Protein AF-A0A5C7XLK1-F1 (afdb_monomer_lite)

Organism: NCBI:txid342002

pLDDT: mean 71.1, std 22.44, range [25.64, 96.69]

Radius of gyration: 18.82 Å; chains: 1; bounding box: 44×47×49 Å

Structure (mmCIF, N/CA/C/O backbone):
data_AF-A0A5C7XLK1-F1
#
_entry.id   AF-A0A5C7XLK1-F1
#
loop_
_atom_site.group_PDB
_atom_site.id
_atom_site.type_symbol
_atom_site.label_atom_id
_atom_site.label_alt_id
_atom_site.label_comp_id
_atom_site.label_asym_id
_atom_site.label_entity_id
_atom_site.label_seq_id
_atom_site.pdbx_PDB_ins_code
_atom_site.Cartn_x
_atom_site.Cartn_y
_atom_site.Cartn_z
_atom_site.occupancy
_atom_site.B_iso_or_equiv
_atom_site.auth_seq_id
_atom_site.auth_comp_id
_atom_site.auth_asym_id
_atom_site.auth_atom_id
_atom_site.pdbx_PDB_model_num
ATOM 1 N N . MET A 1 1 ? -10.396 -8.170 -8.554 1.00 65.38 1 MET A N 1
ATOM 2 C CA . MET A 1 1 ? -9.680 -8.160 -7.257 1.00 65.38 1 MET A CA 1
ATOM 3 C C . MET A 1 1 ? -10.642 -7.691 -6.183 1.00 65.38 1 MET A C 1
ATOM 5 O O . MET A 1 1 ? -11.584 -6.986 -6.530 1.00 65.38 1 MET A O 1
ATOM 9 N N . ARG A 1 2 ? -10.462 -8.142 -4.938 1.00 75.44 2 ARG A N 1
ATOM 10 C CA . ARG A 1 2 ? -11.319 -7.757 -3.803 1.00 75.44 2 ARG A CA 1
ATOM 11 C C . ARG A 1 2 ? -10.985 -6.336 -3.343 1.00 75.44 2 ARG A C 1
ATOM 13 O O . ARG A 1 2 ? -9.887 -5.867 -3.633 1.00 75.44 2 ARG A O 1
ATOM 20 N N . GLU A 1 3 ? -11.906 -5.692 -2.636 1.00 81.50 3 GLU A N 1
ATOM 21 C CA . GLU A 1 3 ? -11.629 -4.457 -1.888 1.00 81.50 3 GLU A CA 1
ATOM 22 C C . GLU A 1 3 ? -10.448 -4.657 -0.919 1.00 81.50 3 GLU A C 1
ATOM 24 O O . GLU A 1 3 ? -10.135 -5.792 -0.545 1.00 81.50 3 GLU A O 1
ATOM 29 N N . ASP A 1 4 ? -9.733 -3.575 -0.613 1.00 84.50 4 ASP A N 1
ATOM 30 C CA . ASP A 1 4 ? -8.552 -3.512 0.259 1.00 84.50 4 ASP A CA 1
ATOM 31 C C . ASP A 1 4 ? -7.367 -4.389 -0.173 1.00 84.50 4 ASP A C 1
ATOM 33 O O . ASP A 1 4 ? -6.429 -4.640 0.592 1.00 84.50 4 ASP A O 1
ATOM 37 N N . THR A 1 5 ? -7.371 -4.852 -1.427 1.00 89.88 5 THR A N 1
ATOM 38 C CA . THR A 1 5 ? -6.185 -5.470 -2.025 1.00 89.88 5 THR A CA 1
ATOM 39 C C . THR A 1 5 ? -5.078 -4.423 -2.104 1.00 89.88 5 THR A C 1
ATOM 41 O O . THR A 1 5 ? -5.290 -3.334 -2.636 1.00 89.88 5 THR A O 1
ATOM 44 N N . VAL A 1 6 ? -3.885 -4.778 -1.625 1.00 93.12 6 VAL A N 1
ATOM 45 C CA . VAL A 1 6 ? -2.685 -3.947 -1.748 1.00 93.12 6 VAL A CA 1
ATOM 46 C C . VAL A 1 6 ? -1.741 -4.558 -2.771 1.00 93.12 6 VAL A C 1
ATOM 48 O O . VAL A 1 6 ? -1.404 -5.743 -2.708 1.00 93.12 6 VAL A O 1
ATOM 51 N N . LEU A 1 7 ? -1.309 -3.729 -3.712 1.00 91.81 7 LEU A N 1
ATOM 52 C CA . LEU A 1 7 ? -0.350 -4.054 -4.753 1.00 91.81 7 LEU A CA 1
ATOM 53 C C . LEU A 1 7 ? 0.981 -3.383 -4.470 1.00 91.81 7 LEU A C 1
ATOM 55 O O . LEU A 1 7 ? 1.028 -2.259 -3.976 1.00 91.81 7 LEU A O 1
ATOM 59 N N . ARG A 1 8 ? 2.052 -4.037 -4.904 1.00 90.06 8 ARG A N 1
ATOM 60 C CA . ARG A 1 8 ? 3.357 -3.426 -5.116 1.00 90.06 8 ARG A CA 1
ATOM 61 C C . ARG A 1 8 ? 3.760 -3.637 -6.565 1.00 90.06 8 ARG A C 1
ATOM 63 O O . ARG A 1 8 ? 3.625 -4.736 -7.095 1.00 90.06 8 ARG A O 1
ATOM 70 N N . PHE A 1 9 ? 4.292 -2.600 -7.190 1.00 85.69 9 PHE A N 1
ATOM 71 C CA . PHE A 1 9 ? 4.857 -2.691 -8.534 1.00 85.69 9 PHE A CA 1
ATOM 72 C C . PHE A 1 9 ? 6.008 -1.720 -8.712 1.00 85.69 9 PHE A C 1
ATOM 74 O O . PHE A 1 9 ? 6.269 -0.875 -7.858 1.00 85.69 9 PHE A O 1
ATOM 81 N N . ARG A 1 10 ? 6.718 -1.852 -9.825 1.00 81.69 10 ARG A N 1
ATOM 82 C CA . ARG A 1 10 ? 7.684 -0.866 -10.296 1.00 81.69 10 ARG A CA 1
ATOM 83 C C . ARG A 1 10 ? 7.102 -0.170 -11.522 1.00 81.69 10 ARG A C 1
ATOM 85 O O . ARG A 1 10 ? 6.456 -0.831 -12.326 1.00 81.69 10 ARG A O 1
ATOM 92 N N . SER A 1 11 ? 7.331 1.126 -11.689 1.00 74.50 11 SER A N 1
ATOM 93 C CA . SER A 1 11 ? 7.075 1.804 -12.968 1.00 74.50 11 SER A CA 1
ATOM 94 C C . SER A 1 11 ? 8.385 2.379 -13.484 1.00 74.50 11 SER A C 1
ATOM 96 O O . SER A 1 11 ? 9.072 3.105 -12.765 1.00 74.50 11 SER A O 1
ATOM 98 N N . GLY A 1 12 ? 8.769 1.989 -14.699 1.00 68.44 12 GLY A N 1
ATOM 99 C CA . GLY A 1 12 ? 10.118 2.234 -15.211 1.00 68.44 12 GLY A CA 1
ATOM 100 C C . GLY A 1 12 ? 11.198 1.539 -14.371 1.00 68.44 12 GLY A C 1
ATOM 101 O O . GLY A 1 12 ? 10.964 0.480 -13.778 1.00 68.44 12 GLY A O 1
ATOM 102 N N . THR A 1 13 ? 12.390 2.134 -14.329 1.00 64.62 13 THR A N 1
ATOM 103 C CA . THR A 1 13 ? 13.581 1.604 -13.647 1.00 64.62 13 THR A CA 1
ATOM 104 C C . THR A 1 13 ? 13.784 2.142 -12.230 1.00 64.62 13 THR A C 1
ATOM 106 O O . THR A 1 13 ? 14.510 1.528 -11.462 1.00 64.62 13 THR A O 1
ATOM 109 N N . HIS A 1 14 ? 13.130 3.214 -11.794 1.00 66.56 14 HIS A N 1
ATOM 110 C CA . HIS A 1 14 ? 13.554 3.864 -10.539 1.00 66.56 14 HIS A CA 1
ATOM 111 C C . HIS A 1 14 ? 12.485 3.935 -9.453 1.00 66.56 14 HIS A C 1
ATOM 113 O O . HIS A 1 14 ? 12.800 4.263 -8.320 1.00 66.56 14 HIS A O 1
ATOM 119 N N . TYR A 1 15 ? 11.239 3.579 -9.758 1.00 72.25 15 TYR A N 1
ATOM 120 C CA . TYR A 1 15 ? 10.128 3.883 -8.863 1.00 72.25 15 TYR A CA 1
ATOM 121 C C . TYR A 1 15 ? 9.407 2.624 -8.405 1.00 72.25 15 TYR A C 1
ATOM 123 O O . TYR A 1 15 ? 8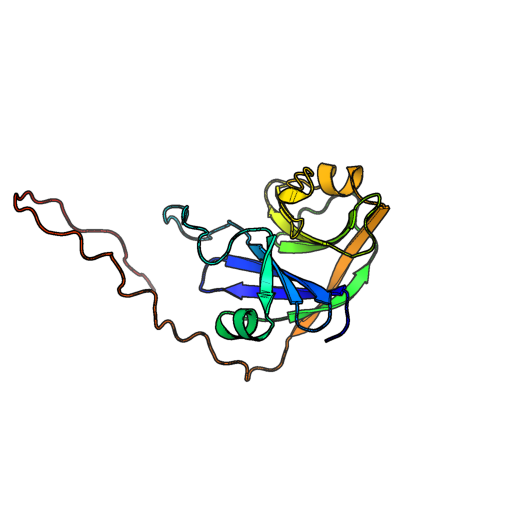.890 1.869 -9.232 1.00 72.25 15 TYR A O 1
ATOM 131 N N . HIS A 1 16 ? 9.331 2.423 -7.090 1.00 79.62 16 HIS A N 1
ATOM 132 C CA . HIS A 1 16 ? 8.448 1.450 -6.464 1.00 79.62 16 HIS A CA 1
ATOM 133 C C . HIS A 1 16 ? 7.140 2.120 -6.058 1.00 79.62 16 HIS A C 1
ATOM 135 O O . HIS A 1 16 ? 7.123 3.180 -5.442 1.00 79.62 16 HIS A O 1
ATOM 141 N N . PHE A 1 17 ? 6.036 1.469 -6.384 1.00 85.69 17 PHE A N 1
ATOM 142 C CA . PHE A 1 17 ? 4.702 1.934 -6.069 1.00 85.69 17 PHE A CA 1
ATOM 143 C C . PHE A 1 17 ? 4.023 0.970 -5.124 1.00 85.69 17 PHE A C 1
ATOM 145 O O . PHE A 1 17 ? 4.240 -0.245 -5.191 1.00 85.69 17 PHE A O 1
ATOM 152 N N . VAL A 1 18 ? 3.146 1.532 -4.304 1.00 90.25 18 VAL A N 1
ATOM 153 C CA . VAL A 1 18 ? 2.083 0.786 -3.645 1.00 90.25 18 VAL A CA 1
ATOM 154 C C . VAL A 1 18 ? 0.750 1.324 -4.129 1.00 90.25 18 VAL A C 1
ATOM 156 O O . VAL A 1 18 ? 0.604 2.528 -4.337 1.00 90.25 18 VAL A O 1
ATOM 159 N N . ALA A 1 19 ? -0.207 0.424 -4.332 1.00 89.94 19 ALA A N 1
ATOM 160 C CA . ALA A 1 19 ? -1.582 0.791 -4.614 1.00 89.94 19 ALA A CA 1
ATOM 161 C C . ALA A 1 19 ? -2.547 0.027 -3.718 1.00 89.94 19 ALA A C 1
ATOM 163 O O . ALA A 1 19 ? -2.309 -1.141 -3.423 1.00 89.94 19 ALA A O 1
ATOM 164 N N . VAL A 1 20 ? -3.644 0.666 -3.331 1.00 90.62 20 VAL A N 1
ATOM 165 C CA . VAL A 1 20 ? -4.729 0.056 -2.555 1.00 90.62 20 VAL A CA 1
ATOM 166 C C . VAL A 1 20 ? -6.058 0.282 -3.268 1.00 90.62 20 VAL A C 1
ATOM 168 O O . VAL A 1 20 ? -6.289 1.351 -3.840 1.00 90.62 20 VAL A O 1
ATOM 171 N N . THR A 1 21 ? -6.917 -0.736 -3.305 1.00 89.31 21 THR A N 1
ATOM 172 C CA . THR A 1 21 ? -8.238 -0.634 -3.939 1.00 89.31 21 THR A CA 1
ATOM 173 C C . THR A 1 21 ? -9.325 -0.383 -2.906 1.00 89.31 21 THR A C 1
ATOM 175 O O . THR A 1 21 ? -9.525 -1.184 -2.006 1.00 89.31 21 THR A O 1
ATOM 178 N N . HIS A 1 22 ? -10.045 0.725 -3.060 1.00 81.38 22 HIS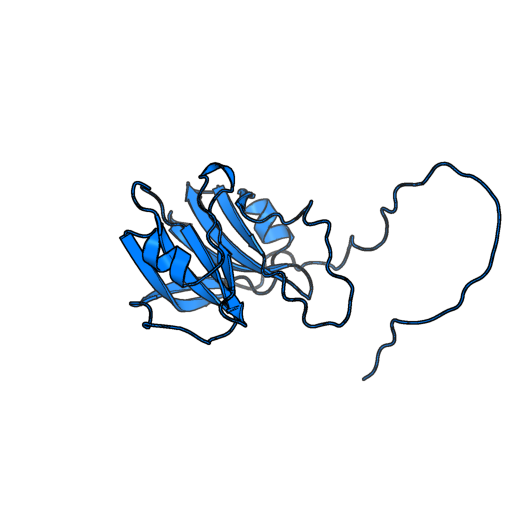 A N 1
ATOM 179 C CA . HIS A 1 22 ? -11.163 1.092 -2.179 1.00 81.38 22 HIS A CA 1
ATOM 180 C C . HIS A 1 22 ? -12.498 0.597 -2.727 1.00 81.38 22 HIS A C 1
ATOM 182 O O . HIS A 1 22 ? -13.475 0.464 -2.011 1.00 81.38 22 HIS A O 1
ATOM 188 N N . ARG A 1 23 ? -12.572 0.392 -4.044 1.00 79.69 23 ARG A N 1
ATOM 189 C CA . ARG A 1 23 ? -13.726 -0.171 -4.745 1.00 79.69 23 ARG A CA 1
ATOM 190 C C . ARG A 1 23 ? -13.213 -0.948 -5.947 1.00 79.69 23 ARG A C 1
ATOM 192 O O . ARG A 1 23 ? -12.197 -0.539 -6.520 1.00 79.69 23 ARG A O 1
ATOM 19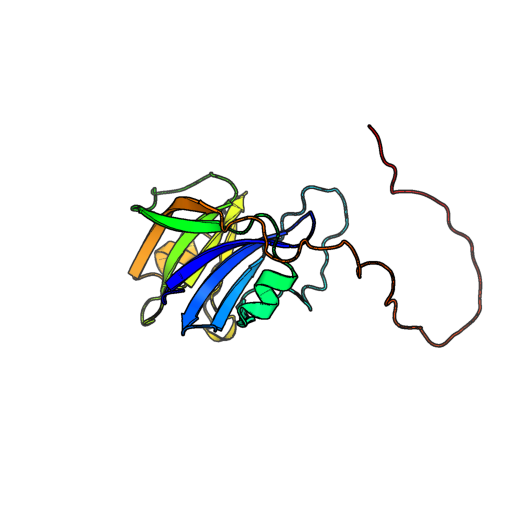9 N N . PRO A 1 24 ? -13.910 -2.006 -6.394 1.00 76.00 24 PRO A N 1
ATOM 200 C CA . PRO A 1 24 ? -13.501 -2.764 -7.568 1.00 76.00 24 PRO A CA 1
ATOM 201 C C . PRO A 1 24 ? -13.165 -1.855 -8.760 1.00 76.00 24 PRO A C 1
ATOM 203 O O . PRO A 1 24 ? -14.011 -1.121 -9.263 1.00 76.00 24 PRO A O 1
ATOM 206 N N . GLY A 1 25 ? -11.906 -1.897 -9.201 1.00 71.56 25 GLY A N 1
ATOM 207 C CA . GLY A 1 25 ? -11.424 -1.141 -10.362 1.00 71.56 25 GLY A CA 1
ATOM 208 C C . GLY A 1 25 ? -10.912 0.276 -10.080 1.00 71.56 25 GLY A C 1
ATOM 209 O O . GLY A 1 25 ? -10.361 0.878 -11.000 1.00 71.56 25 GLY A O 1
ATOM 210 N N . VAL A 1 26 ? -11.026 0.775 -8.845 1.00 83.62 26 VAL A N 1
ATOM 211 C CA . VAL A 1 26 ? -10.503 2.080 -8.407 1.00 83.62 26 VAL A CA 1
ATOM 212 C C . VAL A 1 26 ? -9.346 1.865 -7.437 1.00 83.62 26 VAL A C 1
ATOM 214 O O . VAL A 1 26 ? -9.500 1.180 -6.422 1.00 83.62 26 VAL A O 1
ATOM 217 N N . TRP A 1 27 ? -8.195 2.453 -7.755 1.00 87.50 27 TRP A N 1
ATOM 218 C CA . TRP A 1 27 ? -6.943 2.259 -7.032 1.00 87.50 27 TRP A CA 1
ATOM 219 C C . TRP A 1 27 ? -6.321 3.592 -6.644 1.00 87.50 27 TRP A C 1
ATOM 221 O O . TRP A 1 27 ? -6.114 4.435 -7.508 1.00 87.50 27 TRP A O 1
ATOM 231 N N . ARG A 1 28 ? -5.965 3.774 -5.375 1.00 87.25 28 ARG A N 1
ATOM 232 C CA . ARG A 1 28 ? -5.105 4.884 -4.948 1.00 87.25 28 ARG A CA 1
ATOM 233 C C . ARG A 1 28 ? -3.664 4.430 -4.969 1.00 87.25 28 ARG A C 1
ATOM 235 O O . ARG A 1 28 ? -3.372 3.341 -4.482 1.00 87.25 28 ARG A O 1
ATOM 242 N N . THR A 1 29 ? -2.776 5.247 -5.521 1.00 84.94 29 THR A N 1
ATOM 243 C CA . THR A 1 29 ? -1.362 4.900 -5.679 1.00 84.94 29 THR A CA 1
ATOM 244 C C . THR A 1 29 ? -0.444 5.879 -4.960 1.00 84.94 29 THR A C 1
ATOM 246 O O . THR A 1 29 ? -0.792 7.029 -4.696 1.00 84.94 29 THR A O 1
ATOM 249 N N . THR A 1 30 ? 0.750 5.407 -4.621 1.00 81.38 30 THR A N 1
ATOM 250 C CA . THR A 1 30 ? 1.835 6.224 -4.078 1.00 81.38 30 THR A CA 1
ATOM 251 C C . THR A 1 30 ? 3.164 5.777 -4.671 1.00 81.38 30 THR A C 1
ATOM 253 O O . THR A 1 30 ? 3.312 4.602 -5.016 1.00 81.38 30 THR A O 1
ATOM 256 N N . ALA A 1 31 ? 4.113 6.702 -4.809 1.00 68.81 31 ALA A N 1
ATOM 257 C CA . ALA A 1 31 ? 5.425 6.465 -5.404 1.00 68.81 31 ALA A CA 1
ATOM 258 C C . ALA A 1 31 ? 6.532 6.640 -4.359 1.00 68.81 31 ALA A C 1
ATOM 260 O O . ALA A 1 31 ? 6.536 7.622 -3.617 1.00 68.81 31 ALA A O 1
ATOM 261 N N . SER A 1 32 ? 7.501 5.725 -4.334 1.00 67.00 32 SER A N 1
ATOM 262 C CA . SER A 1 32 ? 8.785 5.962 -3.681 1.00 67.00 32 SER A CA 1
ATOM 263 C C . SER A 1 32 ? 9.601 6.924 -4.541 1.00 67.00 32 SER A C 1
ATOM 265 O O . SER A 1 32 ? 9.962 6.564 -5.658 1.00 67.00 32 SER A O 1
ATOM 267 N N . ASP A 1 33 ? 9.955 8.098 -4.026 1.00 57.12 33 ASP A N 1
ATOM 268 C CA . ASP A 1 33 ? 10.855 9.039 -4.723 1.00 57.12 33 ASP A CA 1
ATOM 269 C C . ASP A 1 33 ? 12.337 8.600 -4.685 1.00 57.12 33 ASP A C 1
ATOM 271 O O . ASP A 1 33 ? 13.249 9.337 -5.042 1.00 57.12 33 ASP A O 1
ATOM 275 N N . TYR A 1 34 ? 12.620 7.384 -4.211 1.00 52.03 34 TYR A N 1
ATOM 276 C CA . TYR A 1 34 ? 13.990 6.903 -4.110 1.00 52.03 34 TYR A CA 1
ATOM 277 C C . TYR A 1 34 ? 14.476 6.351 -5.452 1.00 52.03 34 TYR A C 1
ATOM 279 O O . TYR A 1 34 ? 14.308 5.168 -5.753 1.00 52.03 34 TYR A O 1
ATOM 287 N N . ARG A 1 35 ? 15.091 7.227 -6.248 1.00 50.00 35 ARG A N 1
ATOM 288 C CA . ARG A 1 35 ? 15.934 6.842 -7.380 1.00 50.00 35 ARG A CA 1
ATOM 289 C C . ARG A 1 35 ? 17.232 6.205 -6.869 1.00 50.00 35 ARG A C 1
ATOM 291 O O . ARG A 1 35 ? 17.823 6.677 -5.905 1.00 50.00 35 ARG A O 1
ATOM 298 N N . THR A 1 36 ? 17.665 5.118 -7.504 1.00 47.50 36 THR A N 1
ATOM 299 C CA . THR A 1 36 ? 18.937 4.430 -7.200 1.00 47.50 36 THR A CA 1
ATOM 300 C C . THR A 1 36 ? 20.102 4.923 -8.067 1.00 47.50 36 THR A C 1
ATOM 302 O O . THR A 1 36 ? 21.151 4.289 -8.080 1.00 47.50 36 THR A O 1
ATOM 305 N N . ASP A 1 37 ? 19.895 5.983 -8.847 1.00 46.84 37 ASP A N 1
ATOM 306 C CA . ASP A 1 37 ? 20.844 6.569 -9.791 1.00 46.84 37 ASP A CA 1
ATOM 307 C C . ASP A 1 37 ? 21.029 8.074 -9.524 1.00 46.84 37 ASP A C 1
ATOM 309 O O . ASP A 1 37 ? 20.086 8.741 -9.101 1.00 46.84 37 ASP A O 1
ATOM 313 N N . ASP A 1 38 ? 22.226 8.612 -9.796 1.00 50.19 38 ASP A N 1
ATOM 314 C CA . ASP A 1 38 ? 22.641 10.007 -9.517 1.00 50.19 38 ASP A CA 1
ATOM 315 C C . ASP A 1 38 ? 21.978 11.065 -10.433 1.00 50.19 38 ASP A C 1
ATOM 317 O O . ASP A 1 38 ? 22.530 12.133 -10.699 1.00 50.19 38 ASP A O 1
ATOM 321 N N . CYS A 1 39 ? 20.790 10.779 -10.962 1.00 44.78 39 CYS A N 1
ATOM 322 C CA . CYS A 1 39 ? 20.042 11.705 -11.805 1.00 44.78 39 CYS A CA 1
ATOM 323 C C . CYS A 1 39 ? 19.227 12.697 -10.964 1.00 44.78 39 CYS A C 1
ATOM 325 O O . CYS A 1 39 ? 18.769 12.369 -9.868 1.00 44.78 39 CYS A O 1
ATOM 327 N N . GLU A 1 40 ? 18.959 13.885 -11.521 1.00 42.50 40 GLU A N 1
ATOM 328 C CA . GLU A 1 40 ? 18.073 14.861 -10.880 1.00 42.50 40 GLU A CA 1
ATOM 329 C C . GLU A 1 40 ? 16.703 14.231 -10.530 1.00 42.50 40 GLU A C 1
ATOM 331 O O . GLU A 1 40 ? 16.163 13.427 -11.314 1.00 42.50 40 GLU A O 1
ATOM 336 N N . PRO A 1 41 ? 16.119 14.573 -9.361 1.00 46.53 41 PRO A N 1
ATOM 337 C CA . PRO A 1 41 ? 14.766 14.159 -9.013 1.00 46.53 41 PRO A CA 1
ATOM 338 C C . PRO A 1 41 ? 13.803 14.592 -10.120 1.00 46.53 41 PRO A C 1
ATOM 340 O O . PRO A 1 41 ? 13.822 15.751 -10.537 1.00 46.53 41 PRO A O 1
ATOM 343 N N . ILE A 1 42 ? 12.942 13.688 -10.599 1.00 46.06 42 ILE A N 1
ATOM 344 C CA . ILE A 1 42 ? 11.871 14.084 -11.522 1.00 46.06 42 ILE A CA 1
ATOM 345 C C . ILE A 1 42 ? 10.830 14.834 -10.686 1.00 46.06 42 ILE A C 1
ATOM 347 O O . ILE A 1 42 ? 9.911 14.241 -10.131 1.00 46.06 42 ILE A O 1
ATOM 351 N N . THR A 1 43 ? 11.004 16.150 -10.573 1.00 40.41 43 THR A N 1
ATOM 352 C CA . THR A 1 43 ? 10.095 17.070 -9.869 1.00 40.41 43 THR A CA 1
ATOM 353 C C . THR A 1 43 ? 8.719 17.150 -10.539 1.00 40.41 43 THR A C 1
ATOM 355 O O . THR A 1 43 ? 7.736 17.544 -9.912 1.00 40.41 43 THR A O 1
ATOM 358 N N . GLU A 1 44 ? 8.609 16.688 -11.786 1.00 41.56 44 GLU A N 1
ATOM 359 C CA . GLU A 1 44 ? 7.354 16.511 -12.509 1.00 41.56 44 GLU A CA 1
ATOM 360 C C . GLU A 1 44 ? 6.706 15.150 -12.188 1.00 41.56 44 GLU A C 1
ATOM 362 O O . GLU A 1 44 ? 6.597 14.258 -13.030 1.00 41.56 44 GLU A O 1
ATOM 367 N N . PHE A 1 45 ? 6.166 14.996 -10.975 1.00 48.69 45 PHE A N 1
ATOM 368 C CA . PHE A 1 45 ? 5.246 13.897 -10.627 1.00 48.69 45 PHE A CA 1
ATOM 369 C C . PHE A 1 45 ? 3.909 13.940 -11.402 1.00 48.69 45 PHE A C 1
ATOM 371 O O . PHE A 1 45 ? 2.972 13.227 -11.041 1.00 48.69 45 PHE A O 1
ATOM 378 N N . ALA A 1 46 ? 3.783 14.740 -12.469 1.00 44.50 46 ALA A N 1
ATOM 379 C CA . ALA A 1 46 ? 2.533 14.982 -13.194 1.00 44.50 46 ALA A CA 1
ATOM 380 C C . ALA A 1 46 ? 1.826 13.685 -13.635 1.00 44.50 46 ALA A C 1
ATOM 382 O O . ALA A 1 46 ? 0.599 13.623 -13.665 1.00 44.50 46 ALA A O 1
ATOM 383 N N . TYR A 1 47 ? 2.588 12.619 -13.908 1.00 45.00 47 TYR A N 1
ATOM 384 C CA . TYR A 1 47 ? 2.041 11.323 -14.311 1.00 45.00 47 TYR A CA 1
ATOM 385 C C . TYR A 1 47 ? 1.855 10.316 -13.161 1.00 45.00 47 TYR A C 1
ATOM 387 O O . TYR A 1 47 ? 1.065 9.386 -13.320 1.00 45.00 47 TYR A O 1
ATOM 395 N N . ASN A 1 48 ? 2.513 10.503 -12.008 1.00 50.72 48 ASN A N 1
ATOM 396 C CA . ASN A 1 48 ? 2.633 9.519 -10.916 1.00 50.72 48 ASN A CA 1
ATOM 397 C C . ASN A 1 48 ? 2.500 10.157 -9.516 1.00 50.72 48 ASN A C 1
ATOM 399 O O . ASN A 1 48 ? 3.252 9.822 -8.601 1.00 50.72 48 ASN A O 1
ATOM 403 N N . ALA A 1 49 ? 1.578 11.106 -9.355 1.00 56.69 49 ALA A N 1
ATOM 404 C CA . ALA A 1 49 ? 1.383 11.814 -8.094 1.00 56.69 49 ALA A CA 1
ATOM 405 C C . ALA A 1 49 ? 1.039 10.869 -6.926 1.00 56.69 49 ALA A C 1
ATOM 407 O O . ALA A 1 49 ? 0.333 9.871 -7.083 1.00 56.69 49 ALA A O 1
ATOM 408 N N . ILE A 1 50 ? 1.516 11.222 -5.732 1.00 61.16 50 ILE A N 1
ATOM 409 C CA . ILE A 1 50 ? 1.094 10.594 -4.477 1.00 61.16 50 ILE A CA 1
ATOM 410 C C . ILE A 1 50 ? -0.414 10.811 -4.302 1.00 61.16 50 ILE A C 1
ATOM 412 O O . ILE A 1 50 ? -0.907 11.920 -4.500 1.00 61.16 50 ILE A O 1
ATOM 416 N N . GLY A 1 51 ? -1.150 9.756 -3.948 1.00 62.72 51 GLY A N 1
ATOM 417 C CA . GLY A 1 51 ? -2.603 9.815 -3.786 1.00 62.72 51 GLY A CA 1
ATOM 418 C C . GLY A 1 51 ? -3.368 9.854 -5.112 1.00 62.72 51 GLY A C 1
ATOM 419 O O . GLY A 1 51 ? -4.568 10.127 -5.116 1.00 62.72 51 GLY A O 1
ATOM 420 N N . LYS A 1 52 ? -2.712 9.579 -6.251 1.00 75.12 52 LYS A N 1
ATOM 421 C CA . LYS A 1 52 ? -3.388 9.503 -7.550 1.00 75.12 52 LYS A CA 1
ATOM 422 C C . LYS A 1 52 ? -4.370 8.334 -7.554 1.00 75.12 52 LYS A C 1
ATOM 424 O O . LYS A 1 52 ? -3.984 7.188 -7.311 1.00 75.12 52 LYS A O 1
ATOM 429 N N . VAL A 1 53 ? -5.624 8.637 -7.876 1.00 81.75 53 VAL A N 1
ATOM 430 C CA . VAL A 1 53 ? -6.663 7.643 -8.144 1.00 81.75 53 VAL A CA 1
ATOM 431 C C . VAL A 1 53 ? -6.550 7.202 -9.603 1.00 81.75 53 VAL A C 1
ATOM 433 O O . VAL A 1 53 ? -6.619 8.022 -10.516 1.00 81.75 53 VAL A O 1
ATOM 436 N N . GLU A 1 54 ? -6.377 5.906 -9.827 1.00 81.69 54 GLU A N 1
ATOM 437 C CA . GLU A 1 54 ? -6.167 5.295 -11.137 1.00 81.69 54 GLU A CA 1
ATOM 438 C C . GLU A 1 54 ? -7.102 4.102 -11.350 1.00 81.69 54 GLU A C 1
ATOM 440 O O . GLU A 1 54 ? -7.578 3.467 -10.400 1.00 81.69 54 GLU A O 1
ATOM 445 N N . ARG A 1 55 ? -7.363 3.773 -12.619 1.00 83.44 55 ARG A N 1
ATOM 446 C CA . ARG A 1 55 ? -8.041 2.524 -12.972 1.00 83.44 55 ARG A CA 1
ATOM 447 C C . ARG A 1 55 ? -7.023 1.394 -13.048 1.00 83.44 55 ARG A C 1
ATOM 449 O O . ARG A 1 55 ? -5.842 1.605 -13.307 1.00 83.44 55 ARG A O 1
ATOM 456 N N . TRP A 1 56 ? -7.505 0.159 -12.912 1.00 82.44 56 TRP A N 1
ATOM 457 C CA . TRP A 1 56 ? -6.666 -1.034 -13.079 1.00 82.44 56 TRP A CA 1
ATOM 458 C C . TRP A 1 56 ? -5.890 -1.040 -14.408 1.00 82.44 56 TRP A C 1
ATOM 460 O O . TRP A 1 56 ? -4.703 -1.356 -14.417 1.00 82.44 56 TRP A O 1
ATOM 470 N N . ALA A 1 57 ? -6.548 -0.646 -15.505 1.00 81.12 57 ALA A N 1
ATOM 471 C CA . ALA A 1 57 ? -5.945 -0.572 -16.837 1.00 81.12 57 ALA A CA 1
ATOM 472 C C . ALA A 1 57 ? -4.724 0.366 -16.888 1.00 81.12 57 ALA A C 1
ATOM 474 O O . ALA A 1 57 ? -3.738 0.046 -17.546 1.00 81.12 57 ALA A O 1
ATOM 475 N N . ASP A 1 58 ? -4.767 1.479 -16.151 1.00 80.31 58 ASP A N 1
ATOM 476 C CA . ASP A 1 58 ? -3.683 2.464 -16.116 1.00 80.31 58 ASP A CA 1
ATOM 477 C C . ASP A 1 58 ? -2.471 1.925 -15.343 1.00 80.31 58 ASP A C 1
ATOM 479 O O . ASP A 1 58 ? -1.327 2.119 -15.754 1.00 80.31 58 ASP A O 1
ATOM 483 N N . ILE A 1 59 ? -2.719 1.188 -14.252 1.00 80.75 59 ILE A N 1
ATOM 484 C CA . ILE A 1 59 ? -1.667 0.543 -13.457 1.00 80.75 59 ILE A CA 1
ATOM 485 C C . ILE A 1 59 ? -0.962 -0.530 -14.287 1.00 80.75 59 ILE A C 1
ATOM 487 O O . ILE A 1 59 ? 0.261 -0.492 -14.416 1.00 80.75 59 ILE A O 1
ATOM 491 N N . ILE A 1 60 ? -1.705 -1.469 -14.884 1.00 82.19 60 ILE A N 1
ATOM 492 C CA . ILE A 1 60 ? -1.087 -2.582 -15.626 1.00 82.19 60 ILE A CA 1
ATOM 493 C C . ILE A 1 60 ? -0.348 -2.132 -16.884 1.00 82.19 60 ILE A C 1
ATOM 495 O O . ILE A 1 60 ? 0.596 -2.799 -17.285 1.00 82.19 60 ILE A O 1
ATOM 499 N N . ALA A 1 61 ? -0.735 -1.006 -17.489 1.00 78.12 61 ALA A N 1
ATOM 500 C CA . ALA A 1 61 ? -0.060 -0.474 -18.670 1.00 78.12 61 ALA A CA 1
ATOM 501 C C . ALA A 1 61 ? 1.371 0.016 -18.378 1.00 78.12 61 ALA A C 1
ATOM 503 O O . ALA A 1 61 ? 2.173 0.148 -19.301 1.00 78.12 61 ALA A O 1
ATOM 504 N N . ARG A 1 62 ? 1.696 0.304 -17.109 1.00 75.88 62 ARG A N 1
ATOM 505 C CA . ARG A 1 62 ? 2.999 0.851 -16.690 1.00 75.88 62 ARG A CA 1
ATOM 506 C C . ARG A 1 62 ? 3.718 0.042 -15.611 1.00 75.88 62 ARG A C 1
ATOM 508 O O . ARG A 1 62 ? 4.790 0.467 -15.170 1.00 75.88 62 ARG A O 1
ATOM 515 N N . ALA A 1 63 ? 3.102 -1.035 -15.127 1.00 79.12 63 ALA A N 1
ATOM 516 C CA . ALA A 1 63 ? 3.602 -1.835 -14.020 1.00 79.12 63 ALA A CA 1
ATOM 517 C C . ALA A 1 63 ? 4.535 -2.954 -14.494 1.00 79.12 63 ALA A C 1
ATOM 519 O O . ALA A 1 63 ? 4.181 -3.791 -15.316 1.00 79.12 63 ALA A O 1
ATOM 520 N N . ASN A 1 64 ? 5.696 -3.018 -13.856 1.00 76.38 64 ASN A N 1
ATOM 521 C CA . ASN A 1 64 ? 6.671 -4.097 -13.940 1.00 76.38 64 ASN A CA 1
ATOM 522 C C . ASN A 1 64 ? 6.731 -4.776 -12.568 1.00 76.38 64 ASN A C 1
ATOM 524 O O . ASN A 1 64 ? 6.555 -4.102 -11.548 1.00 76.38 64 ASN A O 1
ATOM 528 N N . ASN A 1 65 ? 7.059 -6.070 -12.506 1.00 81.38 65 ASN A N 1
ATOM 529 C CA . ASN A 1 65 ? 7.216 -6.799 -11.237 1.00 81.38 65 ASN A CA 1
ATOM 530 C C . ASN A 1 65 ? 6.008 -6.627 -10.294 1.00 81.38 65 ASN A C 1
ATOM 532 O O . ASN A 1 65 ? 6.167 -6.351 -9.102 1.00 81.38 65 ASN A O 1
ATOM 536 N N . LEU A 1 66 ? 4.802 -6.728 -10.851 1.00 86.75 66 LEU A N 1
ATOM 537 C CA . LEU A 1 66 ? 3.559 -6.530 -10.120 1.00 86.75 66 LEU A CA 1
ATOM 538 C C . LEU A 1 66 ? 3.279 -7.725 -9.197 1.00 86.75 66 LEU A C 1
ATOM 540 O O . LEU A 1 66 ? 3.249 -8.882 -9.621 1.00 86.75 66 LEU A O 1
ATOM 544 N N . ALA A 1 67 ? 3.041 -7.431 -7.926 1.00 90.25 67 ALA A N 1
ATOM 545 C CA . ALA A 1 67 ? 2.679 -8.406 -6.910 1.00 90.25 67 ALA A CA 1
ATOM 546 C C . ALA A 1 67 ? 1.590 -7.845 -5.994 1.00 90.25 67 ALA A C 1
ATOM 548 O O . ALA A 1 67 ? 1.461 -6.631 -5.839 1.00 90.25 67 ALA A O 1
ATOM 549 N N . TYR A 1 68 ? 0.828 -8.728 -5.359 1.00 92.00 68 TYR A N 1
ATOM 550 C CA . TYR A 1 68 ? -0.162 -8.360 -4.350 1.00 92.00 68 TYR A CA 1
ATOM 551 C C . TYR A 1 68 ? 0.130 -9.046 -3.020 1.00 92.00 68 TYR A C 1
ATOM 553 O O . TYR A 1 68 ? 0.730 -10.123 -2.986 1.00 92.00 68 TYR A O 1
ATOM 561 N N . VAL A 1 69 ? -0.279 -8.407 -1.927 1.00 93.50 69 VAL A N 1
ATOM 562 C CA . VAL A 1 69 ? -0.101 -8.955 -0.578 1.00 93.50 69 VAL A CA 1
ATOM 563 C C . VAL A 1 69 ? -1.073 -10.111 -0.363 1.00 93.50 69 VAL A C 1
ATOM 565 O O . VAL A 1 69 ? -2.275 -9.964 -0.586 1.00 93.50 69 VAL A O 1
ATOM 568 N N . THR A 1 70 ? -0.564 -11.253 0.092 1.00 93.62 70 THR A N 1
ATOM 569 C CA . THR A 1 70 ? -1.374 -12.438 0.418 1.00 93.62 70 THR A CA 1
ATOM 570 C C . THR A 1 70 ? -1.520 -12.674 1.912 1.00 93.62 70 THR A C 1
ATOM 572 O O . THR A 1 70 ? -2.480 -13.319 2.326 1.00 93.62 70 THR A O 1
ATOM 575 N N . GLN A 1 71 ? -0.595 -12.160 2.725 1.00 94.81 71 GLN A N 1
ATOM 576 C CA . GLN A 1 71 ? -0.633 -12.298 4.180 1.00 94.81 71 GLN A CA 1
ATOM 577 C C . GLN A 1 71 ? -0.201 -11.008 4.867 1.00 94.81 71 GLN A C 1
ATOM 579 O O . GLN A 1 71 ? 0.721 -10.320 4.420 1.00 94.81 71 GLN A O 1
ATOM 584 N N . TRP A 1 72 ? -0.869 -10.732 5.981 1.00 95.94 72 TRP A N 1
ATOM 585 C CA . TRP A 1 72 ? -0.662 -9.573 6.835 1.00 95.94 72 TRP A CA 1
ATOM 586 C C . TRP A 1 72 ? -0.292 -10.034 8.238 1.00 95.94 72 TRP A C 1
ATOM 588 O O . TRP A 1 72 ? -0.782 -11.061 8.708 1.00 95.94 72 TRP A O 1
ATOM 598 N N . ARG A 1 73 ? 0.563 -9.266 8.910 1.00 95.50 73 ARG A N 1
ATOM 599 C CA . ARG A 1 73 ? 0.962 -9.516 10.296 1.00 95.50 73 ARG A CA 1
ATOM 600 C C . ARG A 1 73 ? 0.974 -8.225 11.115 1.00 95.50 73 ARG A C 1
ATOM 602 O O . ARG A 1 73 ? 1.094 -7.143 10.529 1.00 95.50 73 ARG A O 1
ATOM 609 N N . PRO A 1 74 ? 0.936 -8.313 12.455 1.00 95.50 74 PRO A N 1
ATOM 610 C CA . PRO A 1 74 ? 1.157 -7.155 13.310 1.00 95.50 74 PRO A CA 1
ATOM 611 C C . PRO A 1 74 ? 2.481 -6.454 12.965 1.00 95.50 74 PRO A C 1
ATOM 613 O O . PRO A 1 74 ? 3.497 -7.127 12.745 1.00 95.50 74 PRO A O 1
ATOM 616 N N . PRO A 1 75 ? 2.505 -5.114 12.888 1.00 91.06 75 PRO A N 1
ATOM 617 C CA . PRO A 1 75 ? 3.722 -4.392 12.574 1.00 91.06 75 PRO A CA 1
ATOM 618 C C . PRO A 1 75 ? 4.709 -4.479 13.750 1.00 91.06 75 PRO A C 1
ATOM 620 O O . PRO A 1 75 ? 4.301 -4.420 14.912 1.00 91.06 75 PRO A O 1
ATOM 623 N N . PRO A 1 76 ? 6.023 -4.566 13.485 1.00 85.62 76 PRO A N 1
ATOM 624 C CA . PRO A 1 76 ? 7.020 -4.369 14.522 1.00 85.62 76 PRO A CA 1
ATOM 625 C C . PRO A 1 76 ? 6.950 -2.925 15.054 1.00 85.62 76 PRO A C 1
ATOM 627 O O . PRO A 1 76 ? 6.531 -2.021 14.326 1.00 85.62 76 PRO A O 1
ATOM 630 N N . PRO A 1 77 ? 7.457 -2.658 16.273 1.00 80.62 77 PRO A N 1
ATOM 631 C CA . PRO A 1 77 ? 7.482 -1.309 16.847 1.00 80.62 77 PRO A CA 1
ATOM 632 C C . PRO A 1 77 ? 8.169 -0.275 15.946 1.00 80.62 77 PRO A C 1
ATOM 634 O O . PRO A 1 77 ? 7.798 0.898 15.947 1.00 80.62 77 PRO A O 1
ATOM 637 N N . ARG A 1 78 ? 9.177 -0.716 15.179 1.00 74.81 78 ARG A N 1
ATOM 638 C CA . ARG A 1 78 ? 9.838 0.025 14.099 1.00 74.81 78 ARG A CA 1
ATOM 639 C C . ARG A 1 78 ? 10.328 -0.965 13.046 1.00 74.81 78 ARG A C 1
ATOM 641 O O . ARG A 1 78 ? 10.860 -2.014 13.399 1.00 74.81 78 ARG A O 1
ATOM 648 N N . THR A 1 79 ? 10.223 -0.612 11.768 1.00 78.69 79 THR A N 1
ATOM 649 C CA . THR A 1 79 ? 10.887 -1.350 10.684 1.00 78.69 79 THR A CA 1
ATOM 650 C C . THR A 1 79 ? 11.962 -0.492 10.035 1.00 78.69 79 THR A C 1
ATOM 652 O O . THR A 1 79 ? 11.773 0.700 9.810 1.00 78.69 79 THR A O 1
ATOM 655 N N . ARG A 1 80 ? 13.110 -1.110 9.752 1.00 79.88 80 ARG A N 1
ATOM 656 C CA . ARG A 1 80 ? 14.186 -0.529 8.933 1.00 79.88 80 ARG A CA 1
ATOM 657 C C . ARG A 1 80 ? 14.261 -1.173 7.550 1.00 79.88 80 ARG A C 1
ATOM 659 O O . ARG A 1 80 ? 15.135 -0.831 6.764 1.00 79.88 80 ARG A O 1
ATOM 666 N N . VAL A 1 81 ? 13.360 -2.110 7.260 1.00 86.12 81 VAL A N 1
ATOM 667 C CA . VAL A 1 81 ? 13.358 -2.853 6.003 1.00 86.12 81 VAL A CA 1
ATOM 668 C C . VAL A 1 81 ? 12.944 -1.904 4.884 1.00 86.12 81 VAL A C 1
ATOM 670 O O . VAL A 1 81 ? 11.829 -1.378 4.891 1.00 86.12 81 VAL A O 1
ATOM 673 N N . MET A 1 82 ? 13.855 -1.653 3.945 1.00 84.88 82 MET A N 1
ATOM 674 C CA . MET A 1 82 ? 13.570 -0.880 2.735 1.00 84.88 82 MET A CA 1
ATOM 675 C C . MET A 1 82 ? 12.411 -1.517 1.968 1.00 84.88 82 MET A C 1
ATOM 677 O O . MET A 1 82 ? 12.357 -2.737 1.818 1.00 84.88 82 MET A O 1
ATOM 681 N N . HIS A 1 83 ? 11.488 -0.692 1.482 1.00 86.31 83 HIS A N 1
ATOM 682 C CA . HIS A 1 83 ? 10.280 -1.113 0.772 1.00 86.31 83 HIS A CA 1
ATOM 683 C C . HIS A 1 83 ? 9.345 -2.033 1.569 1.00 86.31 83 HIS A C 1
ATOM 685 O O . HIS A 1 83 ? 8.532 -2.744 0.972 1.00 86.31 83 HIS A O 1
ATOM 691 N N . ALA A 1 84 ? 9.421 -2.014 2.905 1.00 90.81 84 ALA A N 1
ATOM 692 C CA . ALA A 1 84 ? 8.357 -2.571 3.731 1.00 90.81 84 ALA A CA 1
ATOM 693 C C . ALA A 1 84 ? 7.036 -1.862 3.409 1.00 90.81 84 ALA A C 1
ATOM 695 O O . ALA A 1 84 ? 7.009 -0.638 3.274 1.00 90.81 84 ALA A O 1
ATOM 696 N N . VAL A 1 85 ? 5.955 -2.630 3.294 1.00 93.75 85 VAL A N 1
ATOM 697 C CA . VAL A 1 85 ? 4.617 -2.105 3.017 1.00 93.75 85 VAL A CA 1
ATOM 698 C C . VAL A 1 85 ? 3.736 -2.344 4.224 1.00 93.75 85 VAL A C 1
ATOM 700 O O . VAL A 1 85 ? 3.752 -3.430 4.807 1.00 93.75 85 VAL A O 1
ATOM 703 N N . VAL A 1 86 ? 2.965 -1.328 4.580 1.00 94.94 86 VAL A N 1
ATOM 704 C CA . VAL A 1 86 ? 1.907 -1.436 5.577 1.00 94.94 86 VAL A CA 1
ATOM 705 C C . VAL A 1 86 ? 0.576 -1.050 4.965 1.00 94.94 86 VAL A C 1
ATOM 707 O O . VAL A 1 86 ? 0.534 -0.245 4.033 1.00 94.94 86 VAL A O 1
ATOM 710 N N . ARG A 1 87 ? -0.496 -1.601 5.523 1.00 95.38 87 ARG A N 1
ATOM 711 C CA . ARG A 1 87 ? -1.834 -1.034 5.404 1.00 95.38 87 ARG A CA 1
ATOM 712 C C . ARG A 1 87 ? -2.279 -0.509 6.758 1.00 95.38 87 ARG A C 1
ATOM 714 O O . ARG A 1 87 ? -1.878 -1.049 7.790 1.00 95.38 87 ARG A O 1
ATOM 721 N N . PHE A 1 88 ? -3.070 0.547 6.756 1.00 94.81 88 PHE A N 1
ATOM 722 C CA . PHE A 1 88 ? -3.614 1.140 7.967 1.00 94.81 88 PHE A CA 1
ATOM 723 C C . PHE A 1 88 ? -4.984 1.770 7.719 1.00 94.81 88 PHE A C 1
ATOM 725 O O . PHE A 1 88 ? -5.312 2.118 6.591 1.00 94.81 88 PHE A O 1
ATOM 732 N N . VAL A 1 89 ? -5.779 1.922 8.775 1.00 93.56 89 VAL A N 1
ATOM 733 C CA . VAL A 1 89 ? -7.070 2.627 8.729 1.00 93.56 89 VAL A CA 1
ATOM 734 C C . VAL A 1 89 ? -6.938 3.907 9.535 1.00 93.56 89 VAL A C 1
ATOM 736 O O . VAL A 1 89 ? -6.673 3.836 10.737 1.00 93.56 89 VAL A O 1
ATOM 739 N N . LEU A 1 90 ? -7.121 5.067 8.898 1.00 92.69 90 LEU A N 1
ATOM 740 C CA . LEU A 1 90 ? -7.104 6.354 9.596 1.00 92.69 90 LEU A CA 1
ATOM 741 C C . LEU A 1 90 ? -8.233 6.440 10.637 1.00 92.69 90 LEU A C 1
ATOM 743 O O . LEU A 1 90 ? -9.295 5.838 10.485 1.00 92.69 90 LEU A O 1
ATOM 747 N N . VAL A 1 91 ? -8.024 7.208 11.706 1.00 91.44 91 VAL A N 1
ATOM 748 C CA . VAL A 1 91 ? -9.075 7.480 12.700 1.00 91.44 91 VAL A CA 1
ATOM 749 C C . VAL A 1 91 ? -10.283 8.126 12.014 1.00 91.44 91 VAL A C 1
ATOM 751 O O . VAL A 1 91 ? -10.165 9.194 11.421 1.00 91.44 91 VAL A O 1
ATOM 754 N N . GLY A 1 92 ? -11.444 7.472 12.110 1.00 88.81 92 GLY A N 1
ATOM 755 C CA . GLY A 1 92 ? -12.691 7.929 11.489 1.00 88.81 92 GLY A CA 1
ATOM 756 C C . GLY A 1 92 ? -12.844 7.581 10.004 1.00 88.81 92 GLY A C 1
ATOM 757 O O . GLY A 1 92 ? -13.848 7.967 9.412 1.00 88.81 92 GLY A O 1
ATOM 758 N N . ALA A 1 93 ? -11.892 6.861 9.403 1.00 88.44 93 ALA A N 1
ATOM 759 C CA . ALA A 1 93 ? -12.024 6.329 8.050 1.00 88.44 93 ALA A CA 1
ATOM 760 C C . ALA A 1 93 ? -12.605 4.907 8.060 1.00 88.44 93 ALA A C 1
ATOM 762 O O . ALA A 1 93 ? -12.377 4.134 8.988 1.00 88.44 93 ALA A O 1
ATOM 763 N N . GLU A 1 94 ? -13.328 4.563 6.996 1.00 86.81 94 GLU A N 1
ATOM 764 C CA . GLU A 1 94 ? -13.919 3.229 6.807 1.00 86.81 94 GLU A CA 1
ATOM 765 C C . GLU A 1 94 ? -13.037 2.299 5.962 1.00 86.81 94 GLU A C 1
ATOM 767 O O . GLU A 1 94 ? -13.191 1.082 6.019 1.00 86.81 94 GLU A O 1
ATOM 772 N N . HIS A 1 95 ? -12.106 2.862 5.189 1.00 88.56 95 HIS A N 1
ATOM 773 C CA . HIS A 1 95 ? -11.301 2.124 4.217 1.00 88.56 95 HIS A CA 1
ATOM 774 C C . HIS A 1 95 ? -9.833 2.039 4.636 1.00 88.56 95 HIS A C 1
ATOM 776 O O . HIS A 1 95 ? -9.323 2.904 5.354 1.00 88.56 95 HIS A O 1
ATOM 782 N N . TRP A 1 96 ? -9.145 1.014 4.132 1.00 92.25 96 TRP A N 1
ATOM 783 C CA . TRP A 1 96 ? -7.704 0.880 4.295 1.00 92.25 96 TRP A CA 1
ATOM 784 C C . TRP A 1 96 ? -6.949 1.813 3.350 1.00 92.25 96 TRP A C 1
ATOM 786 O O . TRP A 1 96 ? -7.223 1.879 2.155 1.00 92.25 96 TRP A O 1
ATOM 796 N N . ASP A 1 97 ? -5.926 2.462 3.887 1.00 92.50 97 ASP A N 1
ATOM 797 C CA . ASP A 1 97 ? -4.848 3.094 3.142 1.00 92.50 97 ASP A CA 1
ATOM 798 C C . ASP A 1 97 ? -3.575 2.248 3.252 1.00 92.50 97 ASP A C 1
ATOM 800 O O . ASP A 1 97 ? -3.472 1.325 4.065 1.00 92.50 97 ASP A O 1
ATOM 804 N N . ALA A 1 98 ? -2.584 2.543 2.417 1.00 93.50 98 ALA A N 1
ATOM 805 C CA . ALA A 1 98 ? -1.314 1.840 2.406 1.00 93.50 98 ALA A CA 1
ATOM 806 C C . ALA A 1 98 ? -0.129 2.802 2.341 1.00 93.50 98 ALA A C 1
ATOM 808 O O . ALA A 1 98 ? -0.224 3.918 1.833 1.00 93.50 98 ALA A O 1
ATOM 809 N N . ALA A 1 99 ? 1.019 2.358 2.847 1.00 91.50 99 ALA A N 1
ATOM 810 C CA . ALA A 1 99 ? 2.265 3.100 2.743 1.00 91.50 99 ALA A CA 1
ATOM 811 C C . ALA A 1 99 ? 3.463 2.185 2.498 1.00 91.50 99 ALA A C 1
ATOM 813 O O . ALA A 1 99 ? 3.480 1.025 2.913 1.00 91.50 99 ALA A O 1
ATOM 814 N N . ILE A 1 100 ? 4.486 2.740 1.851 1.00 90.12 100 ILE A N 1
ATOM 815 C CA . ILE A 1 100 ? 5.772 2.093 1.592 1.00 90.12 100 ILE A CA 1
ATOM 816 C C . ILE A 1 100 ? 6.907 2.834 2.298 1.00 90.12 100 ILE A C 1
ATOM 818 O O . ILE A 1 100 ? 7.012 4.058 2.225 1.00 90.12 100 ILE A O 1
ATOM 822 N N . HIS A 1 101 ? 7.774 2.081 2.971 1.00 89.06 101 HIS A N 1
ATOM 823 C CA . HIS A 1 101 ? 8.983 2.597 3.603 1.00 89.06 101 HIS A CA 1
ATOM 824 C C . HIS A 1 101 ? 10.087 2.797 2.561 1.00 89.06 101 HIS A C 1
ATOM 826 O O . HIS A 1 101 ? 10.442 1.860 1.846 1.00 89.06 101 HIS A O 1
ATOM 832 N N . VAL A 1 102 ? 10.673 3.991 2.503 1.00 82.94 102 VAL A N 1
ATOM 833 C CA . VAL A 1 102 ? 11.727 4.339 1.527 1.00 82.94 102 VAL A CA 1
ATOM 834 C C . VAL A 1 102 ? 13.075 4.635 2.184 1.00 82.94 102 VAL A C 1
ATOM 836 O O . VAL A 1 102 ? 13.956 5.227 1.572 1.00 82.94 102 VAL A O 1
ATOM 839 N N . GLY A 1 103 ? 13.248 4.216 3.439 1.00 79.81 103 GLY A N 1
ATOM 840 C CA . GLY A 1 103 ? 14.474 4.443 4.197 1.00 79.81 103 GLY A CA 1
ATOM 841 C C . GLY A 1 103 ? 14.466 5.754 4.970 1.00 79.81 103 GLY A C 1
ATOM 842 O O . GLY A 1 103 ? 13.563 6.577 4.846 1.00 79.81 103 GLY A O 1
ATOM 843 N N . HIS A 1 104 ? 15.465 5.922 5.839 1.00 81.00 104 HIS A N 1
ATOM 844 C CA . HIS A 1 104 ? 15.614 7.097 6.708 1.00 81.00 104 HIS A CA 1
ATOM 845 C C . HIS A 1 104 ? 14.331 7.487 7.475 1.00 81.00 104 HIS A C 1
ATOM 847 O O . HIS A 1 104 ? 14.064 8.667 7.686 1.00 81.00 104 HIS A O 1
ATOM 853 N N . ASN A 1 105 ? 13.537 6.492 7.899 1.00 77.62 105 ASN A N 1
ATOM 854 C CA . ASN A 1 105 ? 12.232 6.651 8.559 1.00 77.62 105 ASN A CA 1
ATOM 855 C C . ASN A 1 105 ? 11.156 7.373 7.724 1.00 77.62 105 ASN A C 1
ATOM 857 O O . ASN A 1 105 ? 10.136 7.787 8.281 1.00 77.62 105 ASN A O 1
ATOM 861 N N . ARG A 1 106 ? 11.354 7.508 6.410 1.00 84.94 106 ARG A N 1
ATOM 862 C CA . ARG A 1 106 ? 10.396 8.128 5.492 1.00 84.94 106 ARG A CA 1
ATOM 863 C C . ARG A 1 106 ? 9.431 7.094 4.932 1.00 84.94 106 ARG A C 1
ATOM 865 O O . ARG A 1 106 ? 9.834 6.004 4.517 1.00 84.94 106 ARG A O 1
ATOM 872 N N . TRP A 1 107 ? 8.159 7.463 4.905 1.00 88.06 107 TRP A N 1
ATOM 873 C CA . TRP A 1 107 ? 7.070 6.654 4.378 1.00 88.06 107 TRP A CA 1
ATOM 874 C C . TRP A 1 107 ? 6.288 7.458 3.350 1.00 88.06 107 TRP A C 1
ATOM 876 O O . TRP A 1 107 ? 5.967 8.616 3.589 1.00 88.06 107 TRP A O 1
ATOM 886 N N . HIS A 1 108 ? 5.964 6.828 2.225 1.00 86.81 108 HIS A N 1
ATOM 887 C CA . HIS A 1 108 ? 5.068 7.397 1.222 1.00 86.81 108 HIS A CA 1
ATOM 888 C C . HIS A 1 108 ? 3.730 6.676 1.287 1.00 86.81 108 HIS A C 1
ATOM 890 O O . HIS A 1 108 ? 3.694 5.446 1.290 1.00 86.81 108 HIS A O 1
ATOM 896 N N . SER A 1 109 ? 2.649 7.445 1.367 1.00 88.88 109 SER A N 1
ATOM 897 C CA . SER A 1 109 ? 1.302 6.965 1.679 1.00 88.88 109 SER A CA 1
ATOM 898 C C . SER A 1 109 ? 0.334 7.160 0.512 1.00 88.88 109 SER A C 1
ATOM 900 O O . SER A 1 109 ? 0.546 8.045 -0.313 1.00 88.88 109 SER A O 1
ATOM 902 N N . THR A 1 110 ? -0.718 6.344 0.433 1.00 88.56 110 THR A N 1
ATOM 903 C CA . THR A 1 110 ? -1.844 6.500 -0.507 1.00 88.56 110 THR A CA 1
ATOM 904 C C . THR A 1 110 ? -2.901 7.499 -0.039 1.00 88.56 110 THR A C 1
ATOM 906 O O . THR A 1 110 ? -3.827 7.783 -0.798 1.00 88.56 110 THR A O 1
ATOM 909 N N . VAL A 1 111 ? -2.766 8.027 1.182 1.00 86.31 111 VAL A N 1
ATOM 910 C CA . VAL A 1 111 ? -3.700 8.993 1.774 1.00 86.31 111 VAL A CA 1
ATOM 911 C C . VAL A 1 111 ? -3.849 10.215 0.870 1.00 86.31 111 VAL A C 1
ATOM 913 O O . VAL A 1 111 ? -2.868 10.821 0.436 1.00 86.31 111 VAL A O 1
ATOM 916 N N . GLU A 1 112 ? -5.097 10.590 0.593 1.00 72.19 112 GLU A N 1
ATOM 917 C CA . GLU A 1 112 ? -5.414 11.761 -0.221 1.00 72.19 112 GLU A CA 1
ATOM 918 C C . GLU A 1 112 ? -4.966 13.047 0.485 1.00 72.19 112 GLU A C 1
ATOM 920 O O . GLU A 1 112 ? -5.298 13.270 1.650 1.00 72.19 112 GLU A O 1
ATOM 925 N N . GLN A 1 113 ? -4.279 13.944 -0.230 1.00 60.53 113 GLN A N 1
ATOM 926 C CA . GLN A 1 113 ? -3.873 15.250 0.315 1.00 60.53 113 GLN A CA 1
ATOM 927 C C . GLN A 1 113 ? -5.059 16.078 0.842 1.00 60.53 113 GLN A C 1
ATOM 929 O O . GLN A 1 113 ? -4.899 16.842 1.791 1.00 60.53 113 GLN A O 1
ATOM 934 N N . ALA A 1 114 ? -6.259 15.897 0.279 1.00 55.75 114 ALA A N 1
ATOM 935 C CA . ALA A 1 114 ? -7.476 16.581 0.722 1.00 55.75 114 ALA A CA 1
ATOM 936 C C . ALA A 1 114 ? -7.924 16.189 2.143 1.00 55.75 114 ALA A C 1
ATOM 938 O O . ALA A 1 114 ? -8.719 16.905 2.746 1.00 55.75 114 ALA A O 1
ATOM 939 N N . SER A 1 115 ? -7.399 15.092 2.699 1.00 63.06 115 SER A N 1
ATOM 940 C CA . SER A 1 115 ? -7.693 14.666 4.073 1.00 63.06 115 SER A CA 1
ATOM 941 C C . SER A 1 115 ? -7.123 15.606 5.143 1.00 63.06 115 SER A C 1
ATOM 943 O O . SER A 1 115 ? -7.464 15.468 6.315 1.00 63.06 115 SER A O 1
ATOM 945 N N . GLY A 1 116 ? -6.227 16.534 4.779 1.00 69.19 116 GLY A N 1
ATOM 946 C CA . GLY A 1 116 ? -5.525 17.402 5.732 1.00 69.19 116 GLY A CA 1
ATOM 947 C C . GLY A 1 116 ? -4.518 16.662 6.624 1.00 69.19 116 GLY A C 1
ATOM 948 O O . GLY A 1 116 ? -3.836 17.295 7.429 1.00 69.19 116 GLY A O 1
ATOM 949 N N . VAL A 1 117 ? -4.391 15.339 6.475 1.00 76.62 117 VAL A N 1
ATOM 950 C CA . VAL A 1 117 ? -3.453 14.498 7.217 1.00 76.62 117 VAL A CA 1
ATOM 951 C C . VAL A 1 117 ? -2.240 14.215 6.339 1.00 76.62 117 VAL A C 1
ATOM 953 O O . VAL A 1 117 ? -2.339 13.574 5.294 1.00 76.62 117 VAL A O 1
ATOM 956 N N . LEU A 1 118 ? -1.067 14.665 6.783 1.00 79.44 118 LEU A N 1
ATOM 957 C CA . LEU A 1 118 ? 0.197 14.337 6.135 1.00 79.44 118 LEU A CA 1
ATOM 958 C C . LEU A 1 118 ? 0.777 13.065 6.759 1.00 79.44 118 LEU A C 1
ATOM 960 O O . LEU A 1 118 ? 1.222 13.077 7.904 1.00 79.44 118 LEU A O 1
ATOM 964 N N . ILE A 1 119 ? 0.799 11.973 5.996 1.00 86.62 119 ILE A N 1
ATOM 965 C CA . ILE A 1 119 ? 1.469 10.730 6.393 1.00 86.62 119 ILE A CA 1
ATOM 966 C C . ILE A 1 119 ? 2.830 10.659 5.696 1.00 86.62 119 ILE A C 1
ATOM 968 O O . ILE A 1 119 ? 2.904 10.281 4.527 1.00 86.62 119 ILE A O 1
ATOM 972 N N . GLY A 1 120 ? 3.896 11.038 6.411 1.00 86.50 120 GLY A N 1
ATOM 973 C CA . GLY A 1 120 ? 5.275 11.035 5.895 1.00 86.50 120 GLY A CA 1
ATOM 974 C C . GLY A 1 120 ? 6.256 10.178 6.702 1.00 86.50 120 GLY A C 1
ATOM 975 O O . GLY A 1 120 ? 7.381 9.922 6.264 1.00 86.50 120 GLY A O 1
ATOM 976 N N . SER A 1 121 ? 5.854 9.726 7.889 1.00 89.69 121 SER A N 1
ATOM 977 C CA . SER A 1 121 ? 6.698 8.973 8.814 1.00 89.69 121 SER A CA 1
ATOM 978 C C . SER A 1 121 ? 5.945 7.833 9.499 1.00 89.69 121 SER A C 1
ATOM 980 O O . SER A 1 121 ? 4.715 7.794 9.532 1.00 89.69 121 SER A O 1
ATOM 982 N N . TRP A 1 122 ? 6.696 6.918 10.120 1.00 91.75 122 TRP A N 1
ATOM 983 C CA . TRP A 1 122 ? 6.108 5.862 10.953 1.00 91.75 122 TRP A CA 1
ATOM 984 C C . TRP A 1 122 ? 5.286 6.435 12.114 1.00 91.75 122 TRP A C 1
ATOM 986 O O . TRP A 1 122 ? 4.228 5.907 12.445 1.00 91.75 122 TRP A O 1
ATOM 996 N N . SER A 1 123 ? 5.754 7.541 12.705 1.00 92.44 123 SER A N 1
ATOM 997 C CA . SER A 1 123 ? 5.055 8.203 13.806 1.00 92.44 123 SER A CA 1
ATOM 998 C C . SER A 1 123 ? 3.678 8.691 13.368 1.00 92.44 123 SER A C 1
ATOM 1000 O O . SER A 1 123 ? 2.713 8.494 14.104 1.00 92.44 123 SER A O 1
ATOM 1002 N N . ASP A 1 124 ? 3.571 9.269 12.170 1.00 92.12 124 ASP A N 1
ATOM 1003 C CA . ASP A 1 124 ? 2.297 9.763 11.638 1.00 92.12 124 ASP A CA 1
ATOM 1004 C C . ASP A 1 124 ? 1.310 8.611 11.443 1.00 92.12 124 ASP A C 1
ATOM 1006 O O . ASP A 1 124 ? 0.172 8.697 11.900 1.00 92.12 124 ASP A O 1
ATOM 1010 N N . ILE A 1 125 ? 1.772 7.496 10.862 1.00 92.31 125 ILE A N 1
ATOM 1011 C CA . ILE A 1 125 ? 0.957 6.284 10.689 1.00 92.31 125 ILE A CA 1
ATOM 1012 C C . ILE A 1 125 ? 0.441 5.807 12.050 1.00 92.31 125 ILE A C 1
ATOM 1014 O O . ILE A 1 125 ? -0.761 5.626 12.219 1.00 92.31 125 ILE A O 1
ATOM 1018 N N . THR A 1 126 ? 1.319 5.661 13.047 1.00 93.50 126 THR A N 1
ATOM 1019 C CA . THR A 1 126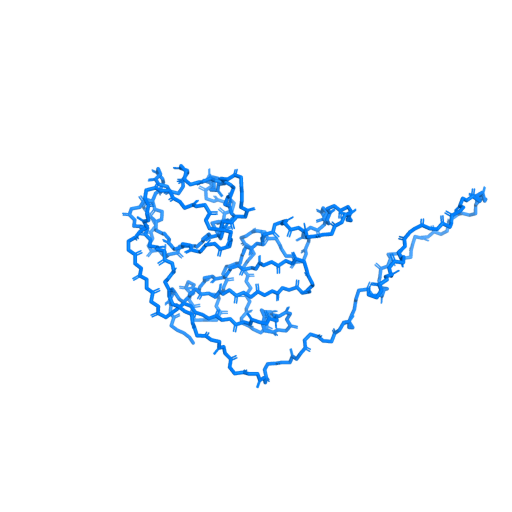 ? 0.916 5.179 14.381 1.00 93.50 126 THR A CA 1
ATOM 1020 C C . THR A 1 126 ? -0.008 6.131 15.134 1.00 93.50 126 THR A C 1
ATOM 1022 O O . THR A 1 126 ? -0.887 5.678 15.858 1.00 93.50 126 THR A O 1
ATOM 1025 N N . LYS A 1 127 ? 0.165 7.444 14.963 1.00 93.25 127 LYS A N 1
ATOM 1026 C CA . LYS A 1 127 ? -0.620 8.468 15.658 1.00 93.25 127 LYS A CA 1
ATOM 1027 C C . LYS A 1 127 ? -2.026 8.616 15.079 1.00 93.25 127 LYS A C 1
ATOM 1029 O O . LYS A 1 127 ? -2.958 8.914 15.819 1.00 93.25 127 LYS A O 1
ATOM 1034 N N . HIS A 1 128 ? -2.161 8.460 13.765 1.00 93.50 128 HIS A N 1
ATOM 1035 C CA . HIS A 1 128 ? -3.386 8.784 13.037 1.00 93.50 128 HIS A CA 1
ATOM 1036 C C . HIS A 1 128 ? -4.195 7.559 12.602 1.00 93.50 128 HIS A C 1
ATOM 1038 O O . HIS A 1 128 ? -5.201 7.736 11.917 1.00 93.50 128 HIS A O 1
ATOM 1044 N N . SER A 1 129 ? -3.809 6.346 13.012 1.00 93.94 129 SER A N 1
ATOM 1045 C CA . SER A 1 129 ? -4.464 5.104 12.581 1.00 93.94 129 SER A CA 1
ATOM 1046 C C . SER A 1 129 ? -5.035 4.287 13.738 1.00 93.94 129 SER A C 1
ATOM 1048 O O . SER A 1 129 ? -4.478 4.261 14.831 1.00 93.94 129 SER A O 1
ATOM 1050 N N . THR A 1 130 ? -6.135 3.580 13.479 1.00 94.69 130 THR A N 1
ATOM 1051 C CA . THR A 1 130 ? -6.781 2.644 14.419 1.00 94.69 130 THR A CA 1
ATOM 1052 C C . THR A 1 130 ? -6.305 1.206 14.238 1.00 94.69 130 THR A C 1
ATOM 1054 O O . THR A 1 130 ? -6.250 0.445 15.198 1.00 94.69 130 THR A O 1
ATOM 1057 N N . HIS A 1 131 ? -5.931 0.845 13.013 1.00 95.31 131 HIS A N 1
ATOM 1058 C CA . HIS A 1 131 ? -5.426 -0.472 12.647 1.00 95.31 131 HIS A CA 1
ATOM 1059 C C . HIS A 1 131 ? -4.195 -0.292 11.780 1.00 95.31 131 HIS A C 1
ATOM 1061 O O . HIS A 1 131 ? -4.165 0.603 10.938 1.00 95.31 131 HIS A O 1
ATOM 1067 N N . ILE A 1 132 ? -3.181 -1.126 11.993 1.00 96.12 132 ILE A N 1
ATOM 1068 C CA . ILE A 1 132 ? -1.953 -1.126 11.203 1.00 96.12 132 ILE A CA 1
ATOM 1069 C C . ILE A 1 132 ? -1.514 -2.571 11.052 1.00 96.12 132 ILE A C 1
ATOM 1071 O O . ILE A 1 132 ? -1.426 -3.302 12.036 1.00 96.12 132 ILE A O 1
ATOM 1075 N N . GLU A 1 133 ? -1.196 -2.962 9.828 1.00 96.69 133 GLU A N 1
ATOM 1076 C CA . GLU A 1 133 ? -0.672 -4.280 9.508 1.00 96.69 133 GLU A CA 1
ATOM 1077 C C . GLU A 1 133 ? 0.472 -4.162 8.510 1.00 96.69 133 GLU A C 1
ATOM 1079 O O . GLU A 1 133 ? 0.484 -3.288 7.644 1.00 96.69 133 GLU A O 1
ATOM 1084 N N . MET A 1 134 ? 1.444 -5.059 8.622 1.00 96.12 134 MET A N 1
ATOM 1085 C CA . MET A 1 134 ? 2.589 -5.132 7.727 1.00 96.12 134 MET A CA 1
ATOM 1086 C C . MET A 1 134 ? 2.438 -6.303 6.769 1.00 96.12 134 MET A C 1
ATOM 1088 O O . MET A 1 134 ? 2.055 -7.398 7.181 1.00 96.12 134 MET A O 1
ATOM 1092 N N . ALA A 1 135 ? 2.761 -6.070 5.500 1.00 95.75 135 ALA A N 1
ATOM 1093 C CA . ALA A 1 135 ? 2.784 -7.120 4.496 1.00 95.75 135 ALA A CA 1
ATOM 1094 C C . ALA A 1 135 ? 3.859 -8.156 4.854 1.00 95.75 135 ALA A C 1
ATOM 1096 O O . ALA A 1 135 ? 5.015 -7.795 5.092 1.00 95.75 135 ALA A O 1
ATOM 1097 N N . ASP A 1 136 ? 3.473 -9.429 4.879 1.00 94.75 136 ASP A N 1
ATOM 1098 C CA . ASP A 1 136 ? 4.352 -10.551 5.225 1.00 94.75 136 ASP A CA 1
ATOM 1099 C C . ASP A 1 136 ? 4.692 -11.393 3.990 1.00 94.75 136 ASP A C 1
ATOM 1101 O O . ASP A 1 136 ? 5.863 -11.637 3.700 1.00 94.75 136 ASP A O 1
ATOM 1105 N N . SER A 1 137 ? 3.671 -11.728 3.195 1.00 93.38 137 SER A N 1
ATOM 1106 C CA . SER A 1 137 ? 3.804 -12.556 1.992 1.00 93.38 137 SER A CA 1
ATOM 1107 C C . SER A 1 137 ? 3.220 -11.875 0.760 1.00 93.38 137 SER A C 1
ATOM 1109 O O . SER A 1 137 ? 2.241 -11.128 0.838 1.00 93.38 137 SER A O 1
ATOM 1111 N N . TRP A 1 138 ? 3.819 -12.167 -0.395 1.00 93.50 138 TRP A N 1
ATOM 1112 C CA . TRP A 1 138 ? 3.464 -11.588 -1.687 1.00 93.50 138 TRP A CA 1
ATOM 1113 C C . TRP A 1 138 ? 3.256 -12.677 -2.730 1.00 93.50 138 TRP A C 1
ATOM 1115 O O . TRP A 1 138 ? 4.037 -13.625 -2.805 1.00 93.50 138 TRP A O 1
ATOM 1125 N N . GLN A 1 139 ? 2.264 -12.493 -3.594 1.00 91.81 139 GLN A N 1
ATOM 1126 C CA . GLN A 1 139 ? 2.088 -13.302 -4.792 1.00 91.81 139 GLN A CA 1
ATOM 1127 C C . GLN A 1 139 ? 2.313 -12.442 -6.029 1.00 91.81 139 GLN A C 1
ATOM 1129 O O . GLN A 1 139 ? 1.683 -11.397 -6.207 1.00 91.81 139 GLN A O 1
ATOM 1134 N N . ARG A 1 140 ? 3.232 -12.888 -6.890 1.00 88.25 140 ARG A N 1
ATOM 1135 C CA . ARG A 1 140 ? 3.422 -12.288 -8.212 1.00 88.25 140 ARG A CA 1
ATOM 1136 C C . ARG A 1 140 ? 2.211 -12.601 -9.077 1.00 88.25 140 ARG A C 1
ATOM 1138 O O . ARG A 1 140 ? 1.706 -13.725 -9.056 1.00 88.25 140 ARG A O 1
ATOM 1145 N N . LEU A 1 141 ? 1.753 -11.608 -9.829 1.00 79.69 141 LEU A N 1
ATOM 1146 C CA . LEU A 1 141 ? 0.796 -11.866 -10.896 1.00 79.69 141 LEU A CA 1
ATOM 1147 C C . LEU A 1 141 ? 1.549 -12.473 -12.089 1.00 79.69 141 LEU A C 1
ATOM 1149 O O . LEU A 1 141 ? 2.691 -12.075 -12.321 1.00 79.69 141 LEU A O 1
ATOM 1153 N N . PRO A 1 142 ? 0.965 -13.463 -12.788 1.00 63.19 142 PRO A N 1
ATOM 1154 C CA . PRO A 1 142 ? 1.645 -14.163 -13.871 1.00 63.19 142 PRO A CA 1
ATOM 1155 C C . PRO A 1 142 ? 2.126 -13.196 -14.958 1.00 63.19 142 PRO A C 1
ATOM 1157 O O . PRO A 1 142 ? 1.414 -12.257 -15.330 1.00 63.19 142 PRO A O 1
ATOM 1160 N N . ASP A 1 143 ? 3.335 -13.457 -15.457 1.00 50.31 143 ASP A N 1
ATOM 1161 C CA . ASP A 1 143 ? 3.935 -12.742 -16.580 1.00 50.31 143 ASP A CA 1
ATOM 1162 C C . ASP A 1 143 ? 3.033 -12.920 -17.816 1.00 50.31 143 ASP A C 1
ATOM 1164 O O . ASP A 1 143 ? 2.659 -14.033 -18.183 1.00 50.31 143 ASP A O 1
ATOM 1168 N N . GLY A 1 144 ? 2.596 -11.810 -18.410 1.00 42.91 144 GLY A N 1
ATOM 1169 C CA . GLY A 1 144 ? 1.516 -11.782 -19.409 1.00 42.91 144 GLY A CA 1
ATOM 1170 C C . GLY A 1 144 ? 0.730 -10.470 -19.411 1.00 42.91 144 GLY A C 1
ATOM 1171 O O . GLY A 1 144 ? -0.011 -10.182 -20.349 1.00 42.91 144 GLY A O 1
ATOM 1172 N N . LEU A 1 145 ? 0.928 -9.637 -18.387 1.00 50.00 145 LEU A N 1
ATOM 1173 C CA . LEU A 1 145 ? 0.625 -8.212 -18.470 1.00 50.00 145 LEU A CA 1
ATOM 1174 C C . LEU A 1 145 ? 1.588 -7.565 -19.479 1.00 50.00 145 LEU A C 1
ATOM 1176 O O . LEU A 1 145 ? 2.747 -7.984 -19.539 1.00 50.00 145 LEU A O 1
ATOM 1180 N N . PRO A 1 146 ? 1.126 -6.606 -20.303 1.00 43.16 146 PRO A N 1
ATOM 1181 C CA . PRO A 1 146 ? 1.952 -6.012 -21.344 1.00 43.16 146 PRO A CA 1
ATOM 1182 C C . PRO A 1 146 ? 3.257 -5.517 -20.725 1.00 43.16 146 PRO A C 1
ATOM 1184 O O . PRO A 1 146 ? 3.244 -4.675 -19.829 1.00 43.16 146 PRO A O 1
ATOM 1187 N N . HIS A 1 147 ? 4.379 -6.077 -21.183 1.00 39.06 147 HIS A N 1
ATOM 1188 C CA . HIS A 1 147 ? 5.690 -5.571 -20.816 1.00 39.06 147 HIS A CA 1
ATOM 1189 C C . HIS A 1 147 ? 5.705 -4.072 -21.092 1.00 39.06 147 HIS A C 1
ATOM 1191 O O . HIS A 1 147 ? 5.319 -3.636 -22.180 1.00 39.06 147 HIS A O 1
ATOM 1197 N N . TYR A 1 148 ? 6.171 -3.297 -20.117 1.00 40.31 148 TYR A N 1
ATOM 1198 C CA . TYR A 1 148 ? 6.579 -1.925 -20.349 1.00 40.31 148 TYR A CA 1
ATOM 1199 C C . TYR A 1 148 ? 7.640 -1.934 -21.450 1.00 40.31 148 TYR A C 1
ATOM 1201 O O . TYR A 1 148 ? 8.820 -2.180 -21.209 1.00 40.31 148 TYR A O 1
ATOM 1209 N N . SER A 1 149 ? 7.214 -1.718 -22.689 1.00 39.62 149 SER A N 1
ATOM 1210 C CA . SER A 1 149 ? 8.119 -1.304 -23.741 1.00 39.62 149 SER A CA 1
ATOM 1211 C C . SER A 1 149 ? 8.583 0.091 -23.348 1.00 39.62 149 SER A C 1
ATOM 1213 O O . SER A 1 149 ? 7.741 0.964 -23.147 1.00 39.62 149 SER A O 1
ATOM 1215 N N . GLU A 1 150 ? 9.892 0.330 -23.295 1.00 39.25 150 GLU A N 1
ATOM 1216 C CA . GLU A 1 150 ? 10.544 1.640 -23.071 1.00 39.25 150 GLU A CA 1
ATOM 1217 C C . GLU A 1 150 ? 10.084 2.767 -24.034 1.00 39.25 150 GLU A C 1
ATOM 1219 O O . GLU A 1 150 ? 10.563 3.904 -24.013 1.00 39.25 150 GLU A O 1
ATOM 1224 N N . TRP A 1 151 ? 9.120 2.469 -24.899 1.00 33.56 151 TRP A N 1
ATOM 1225 C CA . TRP A 1 151 ? 8.426 3.360 -25.801 1.00 33.56 151 TRP A CA 1
ATOM 1226 C C . TRP A 1 151 ? 7.562 4.362 -25.035 1.00 33.56 151 TRP A C 1
ATOM 1228 O O . TRP A 1 151 ? 6.369 4.143 -24.837 1.00 33.56 151 TRP A O 1
ATOM 1238 N N . LYS A 1 152 ? 8.187 5.480 -24.640 1.00 36.75 152 LYS A N 1
ATOM 1239 C CA . LYS A 1 152 ? 7.689 6.873 -24.792 1.00 36.75 152 LYS A CA 1
ATOM 1240 C C . LYS A 1 152 ? 8.445 7.910 -23.946 1.00 36.75 152 LYS A C 1
ATOM 1242 O O . LYS A 1 152 ? 8.016 9.054 -23.889 1.00 36.75 152 LYS A O 1
ATOM 1247 N N . PHE A 1 153 ? 9.600 7.589 -23.354 1.00 38.88 153 PHE A N 1
ATOM 1248 C CA . PHE A 1 153 ? 10.442 8.631 -22.736 1.00 38.88 153 PHE A CA 1
ATOM 1249 C C . PHE A 1 153 ? 11.246 9.456 -23.759 1.00 38.88 153 PHE A C 1
ATOM 1251 O O . PHE A 1 153 ? 11.690 10.565 -23.464 1.00 38.88 153 PHE A O 1
ATOM 1258 N N . ARG A 1 154 ? 11.394 8.974 -25.004 1.00 35.78 154 ARG A N 1
ATOM 1259 C CA . ARG A 1 154 ? 11.945 9.783 -26.100 1.00 35.78 154 ARG A CA 1
ATOM 1260 C C . ARG A 1 154 ? 10.833 10.540 -26.825 1.00 35.78 154 ARG A C 1
ATOM 1262 O O . ARG A 1 154 ? 10.115 9.967 -27.635 1.00 35.78 154 ARG A O 1
ATOM 1269 N N . ARG A 1 155 ? 10.847 11.861 -26.617 1.00 39.97 155 ARG A N 1
ATOM 1270 C CA . ARG A 1 155 ? 10.141 12.930 -27.349 1.00 39.97 155 ARG A CA 1
ATOM 1271 C C . ARG A 1 155 ? 8.719 13.222 -26.875 1.00 39.97 155 ARG A C 1
ATOM 1273 O O . ARG A 1 155 ? 7.754 12.769 -27.471 1.00 39.97 155 ARG A O 1
ATOM 1280 N N . GLN A 1 156 ? 8.631 14.141 -25.922 1.00 33.41 156 GLN A N 1
ATOM 1281 C CA . GLN A 1 156 ? 7.839 15.363 -26.079 1.00 33.41 156 GLN A CA 1
ATOM 1282 C C . GLN A 1 156 ? 8.485 16.452 -25.208 1.00 33.41 156 GLN A C 1
ATOM 1284 O O . GLN A 1 156 ? 7.985 16.817 -24.153 1.00 33.41 156 GLN A O 1
ATOM 1289 N N . ARG A 1 157 ? 9.638 16.982 -25.656 1.00 34.47 157 ARG A N 1
ATOM 1290 C CA . ARG A 1 157 ? 9.923 18.390 -25.345 1.00 34.47 157 ARG A CA 1
ATOM 1291 C C . ARG A 1 157 ? 8.791 19.176 -26.012 1.00 34.47 157 ARG A C 1
ATOM 1293 O O . ARG A 1 157 ? 8.545 18.913 -27.196 1.00 34.47 157 ARG A O 1
ATOM 1300 N N . PRO A 1 158 ? 8.102 20.094 -25.316 1.00 31.75 158 PRO A N 1
ATOM 1301 C CA . PRO A 1 158 ? 7.266 21.049 -26.015 1.00 31.75 158 PRO A CA 1
ATOM 1302 C C . PRO A 1 158 ? 8.165 21.735 -27.040 1.00 31.75 158 PRO A C 1
ATOM 1304 O O . PRO A 1 158 ? 9.288 22.124 -26.716 1.00 31.75 158 PRO A O 1
ATOM 1307 N N . ALA A 1 159 ? 7.715 21.808 -28.290 1.00 35.16 159 ALA A N 1
ATOM 1308 C CA . ALA A 1 159 ? 8.355 22.664 -29.268 1.00 35.16 159 ALA A CA 1
ATOM 1309 C C . ALA A 1 159 ? 8.227 24.093 -28.732 1.00 35.16 159 ALA A C 1
ATOM 1311 O O . ALA A 1 159 ? 7.186 24.730 -28.883 1.00 35.16 159 ALA A O 1
ATOM 1312 N N . THR 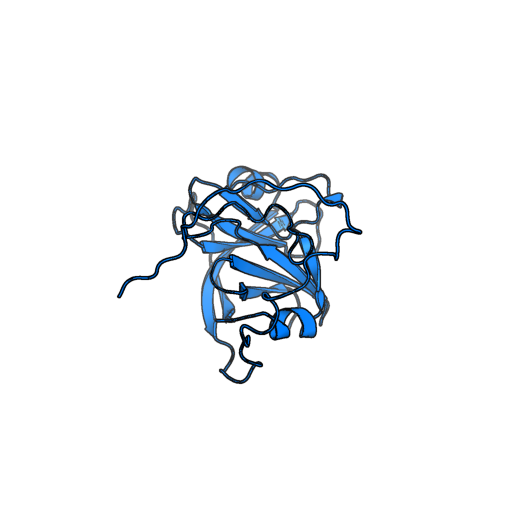A 1 160 ? 9.250 24.569 -28.025 1.00 37.19 160 THR A N 1
ATOM 1313 C CA . THR A 1 160 ? 9.382 25.982 -27.722 1.00 37.19 160 THR A CA 1
ATOM 1314 C C . THR A 1 160 ? 9.473 26.687 -29.062 1.00 37.19 160 THR A C 1
ATOM 1316 O O . THR A 1 160 ? 10.376 26.438 -29.864 1.00 37.19 160 THR A O 1
ATOM 1319 N N . ALA A 1 161 ? 8.464 27.519 -29.314 1.00 38.00 161 ALA A N 1
ATOM 1320 C CA . ALA A 1 161 ? 8.485 28.529 -30.349 1.00 38.00 161 ALA A CA 1
ATOM 1321 C C . ALA A 1 161 ? 9.848 29.235 -30.319 1.00 38.00 161 ALA A C 1
ATOM 1323 O O . ALA A 1 161 ? 10.385 29.535 -29.251 1.00 38.00 161 ALA A O 1
ATOM 1324 N N . GLY A 1 162 ? 10.433 29.390 -31.502 1.00 32.97 162 GLY A N 1
ATOM 1325 C CA . GLY A 1 162 ? 11.830 29.750 -31.653 1.00 32.97 162 GLY A CA 1
ATOM 1326 C C . GLY A 1 162 ? 12.209 31.081 -31.015 1.00 32.97 162 GLY A C 1
ATOM 1327 O O . GLY A 1 162 ? 11.431 32.027 -30.978 1.00 32.97 162 GLY A O 1
ATOM 1328 N N . SER A 1 163 ? 13.472 31.172 -30.624 1.00 32.66 163 SER A N 1
ATOM 1329 C CA . SER A 1 163 ? 14.283 32.330 -30.968 1.00 32.66 163 SER A CA 1
ATOM 1330 C C . SER A 1 163 ? 15.748 31.922 -30.946 1.00 32.66 163 SER A C 1
ATOM 1332 O O . SER A 1 163 ? 16.256 31.367 -29.976 1.00 32.66 163 SER A O 1
ATOM 1334 N N . SER A 1 164 ? 16.398 32.182 -32.069 1.00 40.25 164 SER A N 1
ATOM 1335 C CA . SER A 1 164 ? 17.835 32.161 -32.288 1.00 40.25 164 SER A CA 1
ATOM 1336 C C . SER A 1 164 ? 18.601 32.948 -31.226 1.00 40.25 164 SER A C 1
ATOM 1338 O O . SER A 1 164 ? 18.243 34.095 -30.972 1.00 40.25 164 SER A O 1
ATOM 1340 N N . LEU A 1 165 ? 19.685 32.371 -30.701 1.00 32.56 165 LEU A N 1
ATOM 1341 C CA . LEU A 1 165 ? 21.023 32.973 -30.562 1.00 32.56 165 LEU A CA 1
ATOM 1342 C C . LEU A 1 165 ? 21.911 32.000 -29.773 1.00 32.56 165 LEU A C 1
ATOM 1344 O O . LEU A 1 165 ? 21.504 31.446 -28.757 1.00 32.56 165 LEU A O 1
ATOM 1348 N N . GLY A 1 166 ? 23.079 31.697 -30.335 1.00 31.27 166 GLY A N 1
ATOM 1349 C CA . GLY A 1 166 ? 23.914 30.572 -29.930 1.00 31.27 166 GLY A CA 1
ATOM 1350 C C . GLY A 1 166 ? 24.725 30.774 -28.652 1.00 31.27 166 GLY A C 1
ATOM 1351 O O . GLY A 1 166 ? 25.006 31.898 -28.265 1.00 31.27 166 GLY A O 1
ATOM 1352 N N . GLN A 1 167 ? 25.148 29.653 -28.065 1.00 31.48 167 GLN A N 1
ATOM 1353 C CA . GLN A 1 167 ? 26.507 29.380 -27.574 1.00 31.48 167 GLN A CA 1
ATOM 1354 C C . GLN A 1 167 ? 26.537 27.985 -26.919 1.00 31.48 167 GLN A C 1
ATOM 1356 O O . GLN A 1 167 ? 25.914 27.735 -25.897 1.00 31.48 167 GLN A O 1
ATOM 1361 N N . GLN A 1 168 ? 27.211 27.054 -27.596 1.00 35.88 168 GLN A N 1
ATOM 1362 C CA . GLN A 1 168 ? 28.235 26.149 -27.063 1.00 35.88 168 GLN A CA 1
ATOM 1363 C C . GLN A 1 168 ? 28.262 25.898 -25.540 1.00 35.88 168 GLN A C 1
ATOM 1365 O O . GLN A 1 168 ? 28.808 26.723 -24.823 1.00 35.88 168 GLN A O 1
ATOM 1370 N N . LEU A 1 169 ? 27.845 24.703 -25.093 1.00 30.75 169 LEU A N 1
ATOM 1371 C CA . LEU A 1 169 ? 28.492 23.953 -24.002 1.00 30.75 169 LEU A CA 1
ATOM 1372 C C . LEU A 1 169 ? 28.337 22.431 -24.239 1.00 30.75 169 LEU A C 1
ATOM 1374 O O . LEU A 1 169 ? 27.226 21.923 -24.373 1.00 30.75 169 LEU A O 1
ATOM 1378 N N . SER A 1 170 ? 29.498 21.778 -24.391 1.00 31.86 170 SER A N 1
ATOM 1379 C CA . SER A 1 170 ? 29.900 20.411 -23.980 1.00 31.86 170 SER A CA 1
ATOM 1380 C C . SER A 1 170 ? 28.797 19.440 -23.526 1.00 31.86 170 SER A C 1
ATOM 1382 O O . SER A 1 170 ? 28.037 19.751 -22.618 1.00 31.86 170 SER A O 1
ATOM 1384 N N . HIS A 1 171 ? 28.603 18.291 -24.184 1.00 31.70 171 HIS A N 1
ATOM 1385 C CA . HIS A 1 171 ? 29.303 17.008 -23.945 1.00 31.70 171 HIS A CA 1
ATOM 1386 C C . HIS A 1 171 ? 29.310 16.528 -22.477 1.00 31.70 171 HIS A C 1
ATOM 1388 O O . HIS A 1 171 ? 29.766 17.248 -21.595 1.00 31.70 171 HIS A O 1
ATOM 1394 N N . ASP A 1 172 ? 28.873 15.269 -22.318 1.00 32.91 172 ASP A N 1
ATOM 1395 C CA . ASP A 1 172 ? 28.835 14.398 -21.126 1.00 32.91 172 ASP A CA 1
ATOM 1396 C C . ASP A 1 172 ? 27.723 14.733 -20.108 1.00 32.91 172 ASP A C 1
ATOM 1398 O O . ASP A 1 172 ? 27.475 15.883 -19.787 1.00 32.91 172 ASP A O 1
ATOM 1402 N N . VAL A 1 173 ? 26.907 13.803 -19.601 1.00 34.53 173 VAL A N 1
ATOM 1403 C CA . VAL A 1 173 ? 27.223 12.482 -19.042 1.00 34.53 173 VAL A CA 1
ATOM 1404 C C . VAL A 1 173 ? 26.010 11.555 -19.218 1.00 34.53 173 VAL A C 1
ATOM 1406 O O . VAL A 1 173 ? 24.914 11.895 -18.787 1.00 34.53 173 VAL A O 1
ATOM 1409 N N . CYS A 1 174 ? 26.211 10.397 -19.852 1.00 28.78 174 CYS A N 1
ATOM 1410 C CA . CYS A 1 174 ? 25.415 9.166 -19.694 1.00 28.78 174 CYS A CA 1
ATOM 1411 C C . CYS A 1 174 ? 26.145 8.016 -20.425 1.00 28.78 174 CYS A C 1
ATOM 1413 O O . CYS A 1 174 ? 25.632 7.436 -21.380 1.00 28.78 174 CYS A O 1
ATOM 1415 N N . GLY A 1 175 ? 27.387 7.732 -20.020 1.00 27.28 175 GLY A N 1
ATOM 1416 C CA . GLY A 1 175 ? 27.971 6.389 -20.157 1.00 27.28 175 GLY A CA 1
ATOM 1417 C C . GLY A 1 175 ? 27.658 5.658 -18.848 1.00 27.28 175 GLY A C 1
ATOM 1418 O O . GLY A 1 175 ? 27.807 6.254 -17.790 1.00 27.28 175 GLY A O 1
ATOM 1419 N N . GLY A 1 176 ? 27.089 4.455 -18.808 1.00 25.64 176 GLY A N 1
ATOM 1420 C CA . GLY A 1 176 ? 27.413 3.302 -19.633 1.00 25.64 176 GLY A CA 1
ATOM 1421 C C . GLY A 1 176 ? 28.711 2.718 -19.102 1.00 25.64 176 GLY A C 1
ATOM 1422 O O . GLY A 1 176 ? 29.732 3.329 -19.358 1.00 25.64 176 GLY A O 1
ATOM 1423 N N . PHE A 1 177 ? 28.660 1.605 -18.369 1.00 28.88 177 PHE A N 1
ATOM 1424 C CA . PHE A 1 177 ? 29.725 0.604 -18.335 1.00 28.88 177 PHE A CA 1
ATOM 1425 C C . PHE A 1 177 ? 2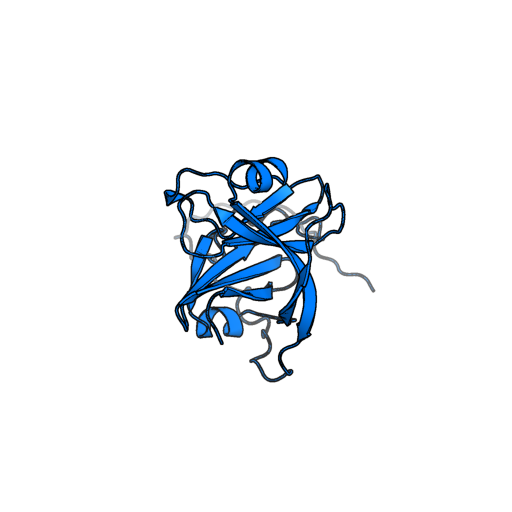9.194 -0.732 -17.804 1.00 28.88 177 PHE A C 1
ATOM 1427 O O . PHE A 1 177 ? 28.189 -0.788 -17.093 1.00 28.88 177 PHE A O 1
ATOM 1434 N N . GLU A 1 178 ? 29.880 -1.752 -18.304 1.00 31.50 178 GLU A N 1
ATOM 1435 C CA . GLU A 1 178 ? 29.705 -3.203 -18.235 1.00 31.50 178 GLU A CA 1
ATOM 1436 C C . GLU A 1 178 ? 29.760 -3.797 -16.820 1.00 31.50 178 GLU A C 1
ATOM 1438 O O . GLU A 1 178 ? 30.408 -3.197 -15.932 1.00 31.50 178 GLU A O 1
#

Sequence (178 aa):
MREDTVLRFRSGTHYHFVAVTHRPGVWRTTASDYRTDDCEPITEFAYNAIGKVERWADIIARANNLAYVTQWRPPPPRTRVMHAVVRFVLVGAEHWDAAIHVGHNRWHSTVEQASGVLIGSWSDITKHSTHIEMADSWQRLPDGLPHYSEWKFRRQRPATAGSSLGQQLSHDVCGGFE

Foldseek 3Di:
DDAQKWKWFAFPDAWIKIWGHHDVFKIQMWIQQGGPDPDDRPPCCVPPDQLDIGGPVSCLLGTDQMKIFDDKDDDDPDDQDAQWKKWFAFVVHPGIKMWTHHGPQFIGINDDVVVVQDDTGPVSRVVGTPDMITRDDIDTDDDDRDPPDVPDPPDDPPPPDDDDDDDDDDDDDDDDDD

Secondary structure (DSSP, 8-state):
--TT-EEEEEETTTEEEEEEEEETTEEEEEE----SSSSPP---GGGS-TTEEEEHHHHHTTEEEEEEEEEEEPPPSS---TT-EEEEEETT-SS-EEEEE-STTBEEE---GGGS----BHHHHHHHEEEEEEEEEEEEPPBTBPP--STTSS------------------------